Protein AF-A0A5T1SAZ7-F1 (afdb_monomer_lite)

Foldseek 3Di:
DLVLLPDPDLQVLLQVQLCCQLVQCLVVLVVCVVVVNNVSSNVVSNVSSNVRSVQSSVLSVDPDSLSSLVSVVCVQVDQVVNHRRDQPLVVPPPHFFHSDPLLSVLVSVLSVLVNDDPDDPVVSVVSNVVSSVRRGDPDDDDDDDPPDPDDPPDDPDDD

Organism: Campylobacter jejuni (NCBI:txid197)

Radius of gyration: 21.02 Å; chains: 1; bounding box: 61×35×54 Å

Structure (mmCIF, N/CA/C/O backbone):
data_AF-A0A5T1SAZ7-F1
#
_entry.id   AF-A0A5T1SAZ7-F1
#
loop_
_atom_site.group_PDB
_atom_site.id
_atom_site.type_symbol
_atom_site.label_atom_id
_atom_site.label_alt_id
_atom_site.label_comp_id
_atom_site.label_asym_id
_atom_site.label_entity_id
_atom_site.label_seq_id
_atom_site.pdbx_PDB_ins_code
_atom_site.Cartn_x
_atom_site.Cartn_y
_atom_site.Cartn_z
_atom_site.occupancy
_atom_site.B_iso_or_equiv
_atom_site.auth_seq_id
_atom_site.auth_comp_id
_atom_site.auth_asym_id
_atom_site.auth_atom_id
_atom_site.pdbx_PDB_model_num
ATOM 1 N N . LEU A 1 1 ? -1.813 4.076 4.426 1.00 83.56 1 LEU A N 1
ATOM 2 C CA . LEU A 1 1 ? -2.991 3.304 4.899 1.00 83.56 1 LEU A CA 1
ATOM 3 C C . LEU A 1 1 ? -4.065 4.189 5.544 1.00 83.56 1 LEU A C 1
ATOM 5 O O . LEU A 1 1 ? -5.141 4.280 4.976 1.00 83.56 1 LEU A O 1
ATOM 9 N N . VAL A 1 2 ? -3.797 4.919 6.638 1.00 84.06 2 VAL A N 1
ATOM 10 C CA . VAL A 1 2 ? -4.817 5.788 7.287 1.00 84.06 2 VAL A CA 1
ATOM 11 C C . VAL A 1 2 ? -5.391 6.859 6.345 1.00 84.06 2 VAL A C 1
ATOM 13 O O . VAL A 1 2 ? -6.596 7.085 6.324 1.00 84.06 2 VAL A O 1
ATOM 16 N N . LEU A 1 3 ? -4.547 7.499 5.527 1.00 84.12 3 LEU A N 1
ATOM 17 C CA . LEU A 1 3 ? -5.004 8.468 4.519 1.00 84.12 3 LEU A CA 1
ATOM 18 C C . LEU A 1 3 ? -5.940 7.841 3.479 1.00 84.12 3 LEU A C 1
ATOM 20 O O . LEU A 1 3 ? -6.899 8.474 3.051 1.00 84.12 3 LEU A O 1
ATOM 24 N N . LEU A 1 4 ? -5.681 6.587 3.110 1.00 87.62 4 LEU A N 1
ATOM 25 C CA . LEU A 1 4 ? -6.511 5.848 2.171 1.00 87.62 4 LEU A CA 1
ATOM 26 C C . LEU A 1 4 ? -7.879 5.528 2.790 1.00 87.62 4 LEU A C 1
ATOM 28 O O . LEU A 1 4 ? -8.897 5.737 2.139 1.00 87.62 4 LEU A O 1
ATOM 32 N N . LEU A 1 5 ? -7.917 5.129 4.065 1.00 86.50 5 LEU A N 1
ATOM 33 C CA . LEU A 1 5 ? -9.170 4.906 4.794 1.00 86.50 5 LEU A CA 1
ATOM 34 C C . LEU A 1 5 ? -10.013 6.180 4.932 1.00 86.50 5 LEU A C 1
ATOM 36 O O . LEU A 1 5 ? -11.222 6.148 4.744 1.00 86.50 5 LEU A O 1
ATOM 40 N N . LYS A 1 6 ? -9.376 7.329 5.193 1.00 86.69 6 LYS A N 1
ATOM 41 C CA . LYS A 1 6 ? -10.067 8.630 5.253 1.00 86.69 6 LYS A CA 1
ATOM 42 C C . LYS A 1 6 ? -10.650 9.076 3.912 1.00 86.69 6 LYS A C 1
ATOM 44 O O . LYS A 1 6 ? -11.531 9.937 3.892 1.00 86.69 6 LYS A O 1
ATOM 49 N N . SER A 1 7 ? -10.148 8.547 2.799 1.00 85.94 7 SER A N 1
ATOM 50 C CA . SER A 1 7 ? -10.613 8.945 1.478 1.00 85.94 7 SER A CA 1
ATOM 51 C C . SER A 1 7 ? -12.006 8.364 1.209 1.00 85.94 7 SER A C 1
ATOM 53 O O . SER A 1 7 ? -12.223 7.156 1.238 1.00 85.94 7 SER A O 1
ATOM 55 N N . LYS A 1 8 ? -12.990 9.238 0.975 1.00 83.12 8 LYS A N 1
ATOM 56 C CA . LYS A 1 8 ? -14.391 8.835 0.745 1.00 83.12 8 LYS A CA 1
ATOM 57 C C . LYS A 1 8 ? -14.761 8.773 -0.732 1.00 83.12 8 LYS A C 1
ATOM 59 O O . LYS A 1 8 ? -15.904 8.469 -1.052 1.00 83.12 8 LYS A O 1
ATOM 64 N N . ASN A 1 9 ? -13.823 9.063 -1.631 1.00 90.94 9 ASN A N 1
ATOM 65 C CA . ASN A 1 9 ? -14.081 9.195 -3.060 1.00 90.94 9 ASN A CA 1
ATOM 66 C C . ASN A 1 9 ? -13.295 8.150 -3.866 1.00 90.94 9 ASN A C 1
ATOM 68 O O . ASN A 1 9 ? -12.089 7.992 -3.679 1.00 90.94 9 ASN A O 1
ATOM 72 N N . SER A 1 10 ? -13.954 7.507 -4.832 1.00 89.81 10 SER A N 1
ATOM 73 C CA . SER A 1 10 ? -13.327 6.546 -5.752 1.00 89.81 10 SER A CA 1
ATOM 74 C C . SER A 1 10 ? -12.169 7.157 -6.549 1.00 89.81 10 SER A C 1
ATOM 76 O O . SER A 1 10 ? -11.172 6.484 -6.812 1.00 89.81 10 SER A O 1
ATOM 78 N N . LYS A 1 11 ? -12.254 8.454 -6.882 1.00 93.25 11 LYS A N 1
ATOM 79 C CA . LYS A 1 11 ? -11.171 9.184 -7.561 1.00 93.25 11 LYS A CA 1
ATOM 80 C C . LYS A 1 11 ? -9.912 9.274 -6.696 1.00 93.25 11 LYS A C 1
ATOM 82 O O . LYS A 1 11 ? -8.812 9.179 -7.224 1.00 93.25 11 LYS A O 1
ATOM 87 N N . GLN A 1 12 ? -10.059 9.437 -5.380 1.00 93.31 12 GLN A N 1
ATOM 88 C CA . GLN A 1 12 ? -8.914 9.511 -4.467 1.00 93.31 12 GLN A CA 1
ATOM 89 C C . GLN A 1 12 ? -8.199 8.159 -4.376 1.00 93.31 12 GLN A C 1
ATOM 91 O O . GLN A 1 12 ? -6.976 8.132 -4.450 1.00 93.31 12 GLN A O 1
ATOM 96 N N . TYR A 1 13 ? -8.942 7.047 -4.320 1.00 93.75 13 TYR A N 1
ATOM 97 C CA . TYR A 1 13 ? -8.359 5.700 -4.382 1.00 93.75 13 TYR A CA 1
ATOM 98 C C . TYR A 1 13 ? -7.560 5.480 -5.668 1.00 93.75 13 TYR A C 1
ATOM 100 O O . TYR A 1 13 ? -6.442 4.973 -5.608 1.00 93.75 13 TYR A O 1
ATOM 108 N N . PHE A 1 14 ? -8.100 5.918 -6.810 1.00 95.94 14 PHE A N 1
ATOM 109 C CA . PHE A 1 14 ? -7.390 5.850 -8.085 1.00 95.94 14 PHE A CA 1
ATOM 110 C C . PHE A 1 14 ? -6.072 6.629 -8.048 1.00 95.94 14 PHE A C 1
ATOM 112 O O . PHE A 1 14 ? -5.031 6.068 -8.371 1.00 95.94 14 PHE A O 1
ATOM 119 N N . TRP A 1 15 ? -6.094 7.895 -7.617 1.00 95.00 15 TRP A N 1
ATOM 120 C CA . TRP A 1 15 ? -4.883 8.718 -7.567 1.00 95.00 15 TRP A CA 1
ATOM 121 C C . TRP A 1 15 ? -3.845 8.176 -6.584 1.00 95.00 15 TRP A C 1
ATOM 123 O O . TRP A 1 15 ? -2.660 8.170 -6.903 1.00 95.00 15 TRP A O 1
ATOM 133 N N . ILE A 1 16 ? -4.272 7.669 -5.424 1.00 94.31 16 ILE A N 1
ATOM 134 C CA . ILE A 1 16 ? -3.361 7.024 -4.471 1.00 94.31 16 ILE A CA 1
ATOM 135 C C . ILE A 1 16 ? -2.702 5.803 -5.122 1.00 94.31 16 ILE A C 1
ATOM 137 O O . ILE A 1 16 ? -1.480 5.704 -5.097 1.00 94.31 16 ILE A O 1
ATOM 141 N N . GLY A 1 17 ? -3.480 4.913 -5.746 1.00 94.19 17 GLY A N 1
ATOM 142 C CA . GLY A 1 17 ? -2.933 3.749 -6.450 1.00 94.19 17 GLY A CA 1
ATOM 143 C C . GLY A 1 17 ? -2.022 4.129 -7.618 1.00 94.19 17 GLY A C 1
ATOM 144 O O . GLY A 1 17 ? -0.990 3.498 -7.813 1.00 94.19 17 GLY A O 1
ATOM 145 N N . PHE A 1 18 ? -2.352 5.197 -8.345 1.00 96.12 18 PHE A N 1
ATOM 146 C CA . PHE A 1 18 ? -1.554 5.719 -9.453 1.00 96.12 18 PHE A CA 1
ATOM 147 C C . PHE A 1 18 ? -0.183 6.216 -8.996 1.00 96.12 18 PHE A C 1
ATOM 149 O O . PHE A 1 18 ? 0.838 5.808 -9.549 1.00 96.12 18 PHE A O 1
ATOM 156 N N . PHE A 1 19 ? -0.142 7.044 -7.949 1.00 95.12 19 PHE A N 1
ATOM 157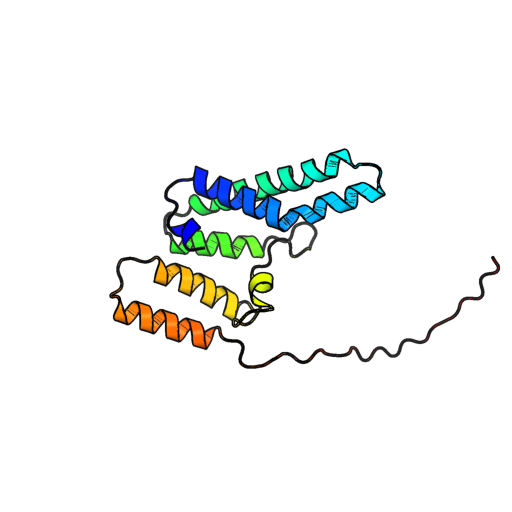 C CA . PHE A 1 19 ? 1.122 7.528 -7.397 1.00 95.12 19 PHE A CA 1
ATOM 158 C C . PHE A 1 19 ? 1.919 6.419 -6.716 1.00 95.12 19 PHE A C 1
ATOM 160 O O . PHE A 1 19 ? 3.137 6.398 -6.860 1.00 95.12 19 PHE A O 1
ATOM 167 N N . VAL A 1 20 ? 1.259 5.478 -6.030 1.00 93.06 20 VAL A N 1
ATOM 168 C CA . VAL A 1 20 ? 1.929 4.275 -5.514 1.00 93.06 20 VAL A CA 1
ATOM 169 C C . VAL A 1 20 ? 2.557 3.502 -6.670 1.00 93.06 20 VAL A C 1
ATOM 171 O O . VAL A 1 20 ? 3.734 3.182 -6.593 1.00 93.06 20 VAL A O 1
ATOM 174 N N . GLY A 1 21 ? 1.828 3.276 -7.764 1.00 93.50 21 GLY A N 1
ATOM 175 C CA . GLY A 1 21 ? 2.350 2.583 -8.937 1.00 93.50 21 GLY A CA 1
ATOM 176 C C . GLY A 1 21 ? 3.566 3.287 -9.549 1.00 93.50 21 GLY A C 1
ATOM 177 O O . GLY A 1 21 ? 4.594 2.657 -9.765 1.00 93.50 21 GLY A O 1
ATOM 178 N N . ILE A 1 22 ? 3.504 4.603 -9.757 1.00 94.69 22 ILE A N 1
ATOM 179 C CA . ILE A 1 22 ? 4.641 5.352 -10.314 1.00 94.69 22 ILE A CA 1
ATOM 180 C C . ILE A 1 22 ? 5.836 5.339 -9.361 1.00 94.69 22 ILE A C 1
ATOM 182 O O . ILE A 1 22 ? 6.933 4.980 -9.771 1.00 94.69 22 ILE A O 1
ATOM 186 N N . LEU A 1 23 ? 5.646 5.724 -8.097 1.00 93.12 23 LEU A N 1
ATOM 187 C CA . LEU A 1 23 ? 6.748 5.892 -7.143 1.00 93.12 23 LEU A CA 1
ATOM 188 C C . LEU A 1 23 ? 7.367 4.563 -6.713 1.00 93.12 23 LEU A C 1
ATOM 190 O O . LEU A 1 23 ? 8.536 4.530 -6.343 1.00 93.12 23 LEU A O 1
ATOM 194 N N . TRP A 1 24 ? 6.604 3.475 -6.757 1.00 91.44 24 TRP A N 1
ATOM 195 C CA . TRP A 1 24 ? 7.102 2.146 -6.424 1.00 91.44 24 TRP A CA 1
ATOM 196 C C . TRP A 1 24 ? 7.784 1.471 -7.615 1.00 91.44 24 TRP A C 1
ATOM 198 O O . TRP A 1 24 ? 8.816 0.827 -7.443 1.00 91.44 24 TRP A O 1
ATOM 208 N N . PHE A 1 25 ? 7.248 1.645 -8.827 1.00 91.00 25 PHE A N 1
ATOM 209 C CA . PHE A 1 25 ? 7.704 0.943 -10.032 1.00 91.00 25 PHE A CA 1
ATOM 210 C C . PHE A 1 25 ? 8.462 1.827 -11.031 1.00 91.00 25 PHE A C 1
ATOM 212 O O . PHE A 1 25 ? 8.668 1.422 -12.175 1.00 91.00 25 PHE A O 1
ATOM 219 N N . TRP A 1 26 ? 8.915 3.018 -10.625 1.00 90.62 26 TRP A N 1
ATOM 220 C CA . TRP A 1 26 ? 9.671 3.929 -11.497 1.00 90.62 26 TRP A CA 1
ATOM 221 C C . TRP A 1 26 ? 10.917 3.272 -12.108 1.00 90.62 26 TRP A C 1
ATOM 223 O O . TRP A 1 26 ? 11.262 3.529 -13.260 1.00 90.62 26 TRP A O 1
ATOM 233 N N . TRP A 1 27 ? 11.563 2.383 -11.351 1.00 91.25 27 TRP A N 1
ATOM 234 C CA . TRP A 1 27 ? 12.797 1.707 -11.741 1.00 91.25 27 TRP A CA 1
ATOM 235 C C . TRP A 1 27 ? 12.608 0.710 -12.892 1.00 91.25 27 TRP A C 1
ATOM 237 O O . TRP A 1 27 ? 13.566 0.436 -13.611 1.00 91.25 27 TRP A O 1
ATOM 247 N N . ILE A 1 28 ? 11.391 0.206 -13.130 1.00 89.38 28 ILE A N 1
ATOM 248 C CA . ILE A 1 28 ? 11.122 -0.776 -14.196 1.00 89.38 28 ILE A CA 1
ATOM 249 C C . ILE A 1 28 ? 11.446 -0.189 -15.578 1.00 89.38 28 ILE A C 1
ATOM 251 O O . ILE A 1 28 ? 12.012 -0.871 -16.436 1.00 89.38 28 ILE A O 1
ATOM 255 N N . GLY A 1 29 ? 11.158 1.101 -15.777 1.00 88.94 29 GLY A N 1
ATOM 256 C CA . GLY A 1 29 ? 11.417 1.795 -17.038 1.00 88.94 29 GLY A CA 1
ATOM 257 C C . GLY A 1 29 ? 12.904 1.940 -17.382 1.00 88.94 29 GLY A C 1
ATOM 258 O O . GLY A 1 29 ? 13.235 2.008 -18.566 1.00 88.94 29 GLY A O 1
ATOM 259 N N . LEU A 1 30 ? 13.800 1.929 -16.383 1.00 92.00 30 LEU A N 1
ATOM 260 C CA . LEU A 1 30 ? 15.244 2.154 -16.566 1.00 92.00 30 LEU A CA 1
ATOM 261 C C . LEU A 1 30 ? 15.908 1.094 -17.452 1.00 92.00 30 LEU A C 1
ATOM 263 O O . LEU A 1 30 ? 16.862 1.394 -18.164 1.00 92.00 30 LEU A O 1
ATOM 267 N N . SER A 1 31 ? 15.371 -0.127 -17.459 1.00 89.12 31 SER A N 1
ATOM 268 C CA . SER A 1 31 ? 15.857 -1.221 -18.310 1.00 89.12 31 SER A CA 1
ATOM 269 C C . SER A 1 31 ? 15.833 -0.884 -19.810 1.00 89.12 31 SER A C 1
ATOM 271 O O . SER A 1 31 ? 16.662 -1.384 -20.568 1.00 89.12 31 SER A O 1
ATOM 273 N N . SER A 1 32 ? 14.948 0.024 -20.236 1.00 90.75 32 SER A N 1
ATOM 274 C CA . SER A 1 32 ? 14.784 0.433 -21.640 1.00 90.75 32 SER A CA 1
ATOM 275 C C . SER A 1 32 ? 16.020 1.125 -22.223 1.00 90.75 32 SER A C 1
ATOM 277 O O . SER A 1 32 ? 16.186 1.164 -23.444 1.00 90.75 32 SER A O 1
ATOM 279 N N . ILE A 1 33 ? 16.903 1.646 -21.362 1.00 91.88 33 ILE A N 1
ATOM 280 C CA . ILE A 1 33 ? 18.130 2.342 -21.768 1.00 91.88 33 ILE A CA 1
ATOM 281 C C . ILE A 1 33 ? 19.069 1.397 -22.529 1.00 91.88 33 ILE A C 1
ATOM 283 O O . ILE A 1 33 ? 19.668 1.789 -23.527 1.00 91.88 33 ILE A O 1
ATOM 287 N N . TYR A 1 34 ? 19.131 0.124 -22.129 1.00 91.81 34 TYR A N 1
ATOM 288 C CA . TYR A 1 34 ? 19.996 -0.877 -22.764 1.00 91.81 34 TYR A CA 1
ATOM 289 C C . TYR A 1 34 ? 19.531 -1.304 -24.163 1.00 91.81 34 TYR A C 1
ATOM 291 O O . TYR A 1 34 ? 20.291 -1.930 -24.897 1.00 91.81 34 TYR A O 1
ATOM 299 N N . PHE A 1 35 ? 18.304 -0.948 -24.548 1.00 92.19 35 PHE A N 1
ATOM 300 C CA . PHE A 1 35 ? 17.722 -1.265 -25.852 1.00 92.19 35 PHE A CA 1
ATOM 301 C C . PHE A 1 35 ? 17.650 -0.046 -26.782 1.00 92.19 35 PHE A C 1
ATOM 303 O O . PHE A 1 35 ? 16.989 -0.110 -27.815 1.00 92.19 35 PHE A O 1
ATOM 310 N N . ASN A 1 36 ? 18.298 1.073 -26.427 1.00 91.75 36 ASN A N 1
ATOM 311 C CA . ASN A 1 36 ? 18.165 2.366 -27.113 1.00 91.75 36 ASN A CA 1
ATOM 312 C C . ASN A 1 36 ? 16.714 2.900 -27.154 1.00 91.75 36 ASN A C 1
ATOM 314 O O . ASN A 1 36 ? 16.358 3.695 -28.024 1.00 91.75 36 ASN A O 1
ATOM 318 N N . LEU A 1 37 ? 15.868 2.508 -26.192 1.00 93.81 37 LEU A N 1
ATOM 319 C CA . LEU A 1 37 ? 14.458 2.911 -26.091 1.00 93.81 37 LEU A CA 1
ATOM 320 C C . LEU A 1 37 ? 14.244 3.931 -24.960 1.00 93.81 37 LEU A C 1
ATOM 322 O O . LEU A 1 37 ? 13.325 3.815 -24.150 1.00 93.81 37 LEU A O 1
ATOM 326 N N . ASN A 1 38 ? 15.093 4.959 -24.897 1.00 92.06 38 ASN A N 1
ATOM 327 C CA . ASN A 1 38 ? 15.112 5.934 -23.795 1.00 92.06 38 ASN A CA 1
ATOM 328 C C . ASN A 1 38 ? 13.772 6.666 -23.593 1.00 92.06 38 ASN A C 1
ATOM 330 O O . ASN A 1 38 ? 13.429 7.042 -22.476 1.00 92.06 38 ASN A O 1
ATOM 334 N N . TYR A 1 39 ? 12.984 6.840 -24.657 1.00 91.50 39 TYR A N 1
ATOM 335 C CA . TYR A 1 39 ? 11.669 7.481 -24.586 1.00 91.50 39 TYR A CA 1
ATOM 336 C C . TYR A 1 39 ? 10.634 6.661 -23.794 1.00 91.50 39 TYR A C 1
ATOM 338 O O . TYR A 1 39 ? 9.665 7.232 -23.296 1.00 91.50 39 TYR A O 1
ATOM 346 N N . LEU A 1 40 ? 10.827 5.343 -23.642 1.00 94.06 40 LEU A N 1
ATOM 347 C CA . LEU A 1 40 ? 9.929 4.478 -22.867 1.00 94.06 40 LEU A CA 1
ATOM 348 C C . LEU A 1 40 ? 10.144 4.586 -21.355 1.00 94.06 40 LEU A C 1
ATOM 350 O O . LEU A 1 40 ? 9.249 4.214 -20.595 1.00 94.06 40 LEU A O 1
ATOM 354 N N . VAL A 1 41 ? 11.285 5.127 -20.916 1.00 92.50 41 VAL A N 1
ATOM 355 C CA . VAL A 1 41 ? 11.646 5.248 -19.496 1.00 92.50 41 VAL A CA 1
ATOM 356 C C . VAL A 1 41 ? 10.542 5.922 -18.668 1.00 92.50 41 VAL A C 1
ATOM 358 O O . VAL A 1 41 ? 10.163 5.341 -17.654 1.00 92.50 41 VAL A O 1
ATOM 361 N N . PRO A 1 42 ? 9.965 7.078 -19.064 1.00 91.88 42 PRO A N 1
ATOM 362 C CA . PRO A 1 42 ? 8.835 7.668 -18.340 1.00 91.88 42 PRO A CA 1
ATOM 363 C C . PRO A 1 42 ? 7.479 7.024 -18.672 1.00 91.88 42 PRO A C 1
ATOM 365 O O . PRO A 1 42 ? 6.567 7.065 -17.850 1.00 91.88 42 PRO A O 1
ATOM 368 N N . ILE A 1 43 ? 7.323 6.423 -19.855 1.00 94.44 43 ILE A N 1
ATOM 369 C CA . ILE A 1 43 ? 6.041 5.871 -20.325 1.00 94.44 43 ILE A CA 1
ATOM 370 C C . ILE A 1 43 ? 5.673 4.604 -19.547 1.00 94.44 43 ILE A C 1
ATOM 372 O O . ILE A 1 43 ? 4.526 4.447 -19.126 1.00 94.44 43 ILE A O 1
ATOM 376 N N . ILE A 1 44 ? 6.641 3.715 -19.319 1.00 93.75 44 ILE A N 1
ATOM 377 C CA . ILE A 1 44 ? 6.415 2.436 -18.634 1.00 93.75 44 ILE A CA 1
ATOM 378 C C . ILE A 1 44 ? 5.874 2.644 -17.202 1.00 93.75 44 ILE A C 1
ATOM 380 O O . ILE A 1 44 ? 4.809 2.098 -16.900 1.00 93.75 44 ILE A O 1
ATOM 384 N N . PRO A 1 45 ? 6.498 3.469 -16.332 1.00 94.44 45 PRO A N 1
ATOM 385 C CA . PRO A 1 45 ? 5.958 3.767 -15.007 1.00 94.44 45 PRO A CA 1
ATOM 386 C C . PRO A 1 45 ? 4.562 4.389 -15.036 1.00 94.44 45 PRO A C 1
ATOM 388 O O . PRO A 1 45 ? 3.755 4.085 -14.162 1.00 94.44 45 PRO A O 1
ATOM 391 N N . ILE A 1 46 ? 4.242 5.222 -16.034 1.00 95.81 46 ILE A N 1
ATOM 392 C CA . ILE A 1 46 ? 2.900 5.811 -16.176 1.00 95.81 46 ILE A CA 1
ATOM 393 C C . ILE A 1 46 ? 1.863 4.720 -16.457 1.00 95.81 46 ILE A C 1
ATOM 395 O O . ILE A 1 46 ? 0.819 4.695 -15.803 1.00 95.81 46 ILE A O 1
ATOM 399 N N . ILE A 1 47 ? 2.147 3.797 -17.382 1.00 95.19 47 ILE A N 1
ATOM 400 C CA . ILE A 1 47 ? 1.256 2.666 -17.693 1.00 95.19 47 ILE A CA 1
ATOM 401 C C . ILE A 1 47 ? 1.034 1.804 -16.444 1.00 95.19 47 ILE A C 1
ATOM 403 O O . ILE A 1 47 ? -0.107 1.494 -16.099 1.00 95.19 47 ILE A O 1
ATOM 407 N N . ILE A 1 48 ? 2.109 1.469 -15.726 1.00 94.19 48 ILE A N 1
ATOM 408 C CA . ILE A 1 48 ? 2.028 0.700 -14.476 1.00 94.19 48 ILE A CA 1
ATOM 409 C C . ILE A 1 48 ? 1.222 1.471 -13.421 1.00 94.19 48 ILE A C 1
ATOM 411 O O . ILE A 1 48 ? 0.361 0.896 -12.753 1.00 94.19 48 ILE A O 1
ATOM 415 N N . GLY A 1 49 ? 1.432 2.785 -13.322 1.00 95.75 49 GLY A N 1
ATOM 416 C CA . GLY A 1 49 ? 0.635 3.688 -12.499 1.00 95.75 49 GLY A CA 1
ATOM 417 C C . GLY A 1 49 ? -0.857 3.568 -12.796 1.00 95.75 49 GLY A C 1
ATOM 418 O O . GLY A 1 49 ? -1.654 3.396 -11.876 1.00 95.75 49 GLY A O 1
ATOM 419 N N . PHE A 1 50 ? -1.262 3.590 -14.067 1.00 96.75 50 PHE A N 1
ATOM 420 C CA . PHE A 1 50 ? -2.668 3.412 -14.445 1.00 96.75 50 PHE A CA 1
ATOM 421 C C . PHE A 1 50 ? -3.229 2.054 -14.013 1.00 96.75 50 PHE A C 1
ATOM 423 O O . PHE A 1 50 ? -4.345 2.000 -13.490 1.00 96.75 50 PHE A O 1
ATOM 430 N N . ILE A 1 51 ? -2.458 0.975 -14.177 1.00 94.75 51 ILE A N 1
ATOM 431 C CA . ILE A 1 51 ? -2.859 -0.373 -13.752 1.00 94.75 51 ILE A CA 1
ATOM 432 C C . ILE A 1 51 ? -3.104 -0.402 -12.235 1.00 94.75 51 ILE A C 1
ATOM 434 O O . ILE A 1 51 ? -4.189 -0.788 -11.794 1.00 94.75 51 ILE A O 1
ATOM 438 N N . TYR A 1 52 ? -2.154 0.075 -11.426 1.00 94.31 52 TYR A N 1
ATOM 439 C CA . TYR A 1 52 ? -2.307 0.104 -9.965 1.00 94.31 52 TYR A CA 1
ATOM 440 C C . TYR A 1 52 ? -3.379 1.095 -9.490 1.00 94.31 52 TYR A C 1
ATOM 442 O O . TYR A 1 52 ? -4.097 0.808 -8.529 1.00 94.31 52 TYR A O 1
ATOM 450 N N . GLY A 1 53 ? -3.565 2.217 -10.187 1.00 95.25 53 GLY A N 1
ATOM 451 C CA . GLY A 1 53 ? -4.678 3.136 -9.949 1.00 95.25 53 GLY A CA 1
ATOM 452 C C . GLY A 1 53 ? -6.036 2.459 -10.140 1.00 95.25 53 GLY A C 1
ATOM 453 O O . GLY A 1 53 ? -6.935 2.613 -9.307 1.00 95.25 53 GLY A O 1
ATOM 454 N N . LEU A 1 54 ? -6.190 1.656 -11.197 1.00 95.69 54 LEU A N 1
ATOM 455 C CA . LEU A 1 54 ? -7.400 0.860 -11.420 1.00 95.69 54 LEU A CA 1
ATOM 456 C C . LEU A 1 54 ? -7.582 -0.216 -10.346 1.00 95.69 54 LEU A C 1
ATOM 458 O O . LEU A 1 54 ? -8.684 -0.331 -9.812 1.00 95.69 54 LEU A O 1
ATOM 462 N N . LEU A 1 55 ? -6.527 -0.945 -9.969 1.00 94.56 55 LEU A N 1
ATOM 463 C CA . LEU A 1 55 ? -6.592 -1.954 -8.902 1.00 94.56 55 LEU A CA 1
ATOM 464 C C . LEU A 1 55 ? -7.056 -1.351 -7.567 1.00 94.56 55 LEU A C 1
ATOM 466 O O . LEU A 1 55 ? -7.985 -1.863 -6.944 1.00 94.56 55 LEU A O 1
ATOM 470 N N . PHE A 1 56 ? -6.494 -0.212 -7.158 1.00 94.31 56 PHE A N 1
ATOM 471 C CA . PHE A 1 56 ? -6.921 0.474 -5.933 1.00 94.31 56 PHE A CA 1
ATOM 472 C C . PHE A 1 56 ? -8.367 0.967 -6.029 1.00 94.31 56 PHE A C 1
ATOM 474 O O . PHE A 1 56 ? -9.127 0.881 -5.061 1.00 94.31 56 PHE A O 1
ATOM 481 N N . ARG A 1 57 ? -8.782 1.455 -7.202 1.00 94.12 57 ARG A N 1
ATOM 482 C CA . ARG A 1 57 ? -10.178 1.835 -7.443 1.00 94.12 57 ARG A CA 1
ATOM 483 C C . ARG A 1 57 ? -11.124 0.634 -7.351 1.00 94.12 57 ARG A C 1
ATOM 485 O O . ARG A 1 57 ? -12.232 0.804 -6.845 1.00 94.12 57 ARG A O 1
ATOM 492 N N . LEU A 1 58 ? -10.712 -0.556 -7.789 1.00 93.88 58 LEU A N 1
ATOM 493 C CA . LEU A 1 58 ? -11.495 -1.784 -7.613 1.00 93.88 58 LEU A CA 1
ATOM 494 C C . LEU A 1 58 ? -11.664 -2.127 -6.129 1.00 93.88 58 LEU A C 1
ATOM 496 O O . LEU A 1 58 ? -12.770 -2.468 -5.716 1.00 93.88 58 LEU A O 1
ATOM 500 N N . CYS A 1 59 ? -10.631 -1.944 -5.299 1.00 92.94 59 CYS A N 1
ATOM 501 C CA . CYS A 1 59 ? -10.754 -2.148 -3.852 1.00 92.94 59 CYS A CA 1
ATOM 502 C C . CYS A 1 59 ? -11.809 -1.233 -3.210 1.00 92.94 59 CYS A C 1
ATOM 504 O O . CYS A 1 59 ? -12.479 -1.654 -2.271 1.00 92.94 59 CYS A O 1
ATOM 506 N N . TYR A 1 60 ? -12.015 -0.015 -3.727 1.00 92.50 6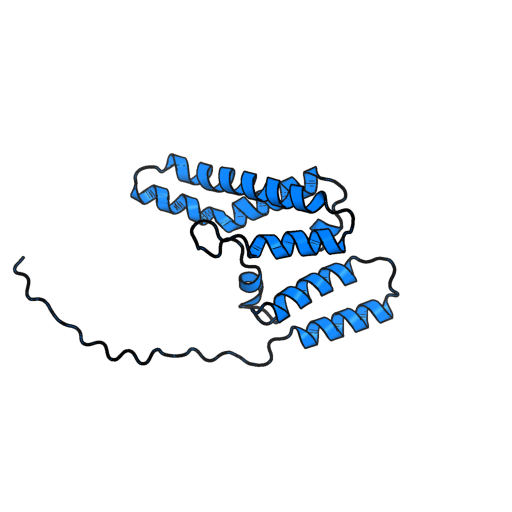0 TYR A N 1
ATOM 507 C CA . TYR A 1 60 ? -13.049 0.902 -3.229 1.00 92.50 60 TYR A CA 1
ATOM 508 C C . TYR A 1 60 ? -14.487 0.391 -3.444 1.00 92.50 60 TYR A C 1
ATOM 510 O O . TYR A 1 60 ? -15.393 0.806 -2.718 1.00 92.50 60 TYR A O 1
ATOM 518 N N . LEU A 1 61 ? -14.713 -0.530 -4.393 1.00 91.00 61 LEU A N 1
ATOM 519 C CA . LEU A 1 61 ? -16.028 -1.155 -4.609 1.00 91.00 61 LEU A CA 1
ATOM 520 C C . LEU A 1 61 ? -16.492 -1.971 -3.392 1.00 91.00 61 LEU A C 1
ATOM 522 O O . LEU A 1 61 ? -17.690 -2.200 -3.216 1.00 91.00 61 LEU A O 1
ATOM 526 N N . LEU A 1 62 ? -15.559 -2.387 -2.532 1.00 91.88 62 LEU A N 1
ATOM 527 C CA . LEU A 1 62 ? -15.866 -3.065 -1.281 1.00 91.88 62 LEU A CA 1
ATOM 528 C C . LEU A 1 62 ? -16.532 -2.074 -0.317 1.00 91.88 62 LEU A C 1
ATOM 530 O O . LEU A 1 62 ? -16.013 -0.990 -0.047 1.00 91.88 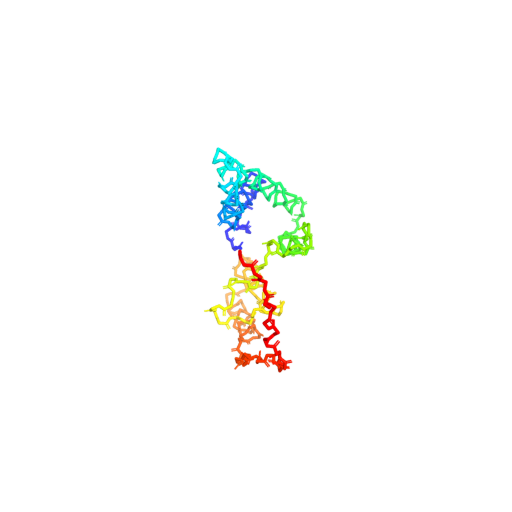62 LEU A O 1
ATOM 534 N N . LYS A 1 63 ? -17.714 -2.437 0.196 1.00 87.56 63 LYS A N 1
ATOM 535 C CA . LYS A 1 63 ? -18.545 -1.535 1.013 1.00 87.56 63 LYS A CA 1
ATOM 536 C C . LYS A 1 63 ? -17.916 -1.198 2.367 1.00 87.56 63 LYS A C 1
ATOM 538 O O . LYS A 1 63 ? -18.042 -0.067 2.820 1.00 87.56 63 LYS A O 1
ATOM 543 N N . PHE A 1 64 ? -17.264 -2.170 3.001 1.00 90.56 64 PHE A N 1
ATOM 544 C CA . PHE A 1 64 ? -16.710 -2.031 4.348 1.00 90.56 64 PHE A CA 1
ATOM 545 C C . PHE A 1 64 ? -15.250 -1.576 4.310 1.00 90.56 64 PHE A C 1
ATOM 547 O O . PHE A 1 64 ? -14.456 -2.133 3.553 1.00 90.56 64 PHE A O 1
ATOM 554 N N . ASP A 1 65 ? -14.879 -0.623 5.169 1.00 91.25 65 ASP A N 1
ATOM 555 C CA . ASP A 1 65 ? -13.514 -0.076 5.242 1.00 91.25 65 ASP A CA 1
ATOM 556 C C . ASP A 1 65 ? -12.467 -1.155 5.553 1.00 91.25 65 ASP A C 1
ATOM 558 O O . ASP A 1 65 ? -11.401 -1.191 4.935 1.00 91.25 65 ASP A O 1
ATOM 562 N N . PHE A 1 66 ? -12.815 -2.107 6.423 1.00 91.44 66 PHE A N 1
ATOM 563 C CA . PHE A 1 66 ? -11.990 -3.285 6.679 1.00 91.44 66 PHE A CA 1
ATOM 564 C C . PHE A 1 66 ? -11.757 -4.119 5.409 1.00 91.44 66 PHE A C 1
ATOM 566 O O . PHE A 1 66 ? -10.619 -4.453 5.088 1.00 91.44 66 PHE A O 1
ATOM 573 N N . LEU A 1 67 ? -12.810 -4.389 4.626 1.00 91.94 67 LEU A N 1
ATOM 574 C CA . LEU A 1 67 ? -12.675 -5.133 3.370 1.00 91.94 67 LEU A CA 1
ATOM 575 C C . LEU A 1 67 ? -11.844 -4.370 2.338 1.00 91.94 67 LEU A C 1
ATOM 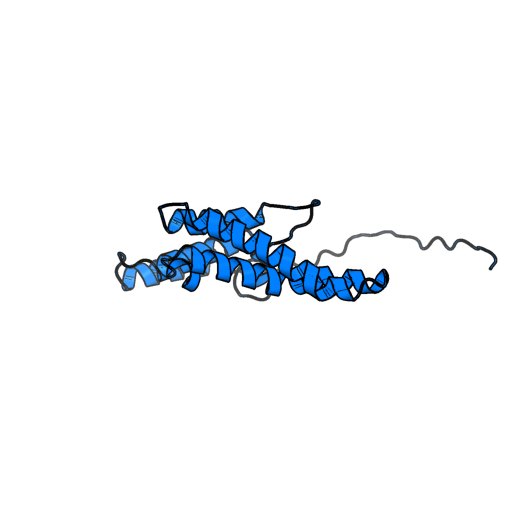577 O O . LEU A 1 67 ? -11.074 -4.996 1.619 1.00 91.94 67 LEU A O 1
ATOM 581 N N . ARG A 1 68 ? -11.949 -3.036 2.272 1.00 92.56 68 ARG A N 1
ATOM 582 C CA . ARG A 1 68 ? -11.101 -2.215 1.389 1.00 92.56 68 ARG A CA 1
ATOM 583 C C . ARG A 1 68 ? -9.623 -2.406 1.713 1.00 92.56 68 ARG A C 1
ATOM 585 O O . ARG A 1 68 ? -8.826 -2.607 0.798 1.00 92.56 68 ARG A O 1
ATOM 592 N N . LEU A 1 69 ? -9.265 -2.394 3.000 1.00 93.19 69 LEU A N 1
ATOM 593 C CA . LEU A 1 69 ? -7.902 -2.692 3.445 1.00 93.19 69 LEU A CA 1
ATOM 594 C C . LEU A 1 69 ? -7.475 -4.116 3.101 1.00 93.19 69 LEU A C 1
ATOM 596 O O . LEU A 1 69 ? -6.369 -4.290 2.593 1.00 93.19 69 LEU A O 1
ATOM 600 N N . CYS A 1 70 ? -8.336 -5.111 3.332 1.00 93.25 70 CYS A N 1
ATOM 601 C CA . CYS A 1 70 ? -8.061 -6.488 2.924 1.00 93.25 70 CYS A CA 1
ATOM 602 C C . CYS A 1 70 ? -7.824 -6.578 1.414 1.00 93.25 70 CYS A C 1
ATOM 604 O O . CYS A 1 70 ? -6.868 -7.213 0.993 1.00 93.25 70 CYS A O 1
ATOM 606 N N . GLY A 1 71 ? -8.629 -5.892 0.599 1.00 93.19 71 GLY A N 1
ATOM 607 C CA . GLY A 1 71 ? -8.448 -5.834 -0.849 1.00 93.19 71 GLY A CA 1
ATOM 608 C C . GLY A 1 71 ? -7.080 -5.277 -1.242 1.00 93.19 71 GLY A C 1
ATOM 609 O O . GLY A 1 71 ? -6.407 -5.862 -2.081 1.00 93.19 71 GLY A O 1
ATOM 610 N N . ILE A 1 72 ? -6.638 -4.196 -0.595 1.00 93.50 72 ILE A N 1
ATOM 611 C CA . ILE A 1 72 ? -5.323 -3.583 -0.848 1.00 93.50 72 ILE A CA 1
ATOM 612 C C . ILE A 1 72 ? -4.181 -4.491 -0.405 1.00 93.50 72 ILE A C 1
ATOM 614 O O . ILE A 1 72 ? -3.172 -4.592 -1.101 1.00 93.50 72 ILE A O 1
ATOM 618 N N . PHE A 1 73 ? -4.339 -5.162 0.734 1.00 93.44 73 PHE A N 1
ATOM 619 C CA . PHE A 1 73 ? -3.400 -6.189 1.158 1.00 93.44 73 PHE A CA 1
ATOM 620 C C . PHE A 1 73 ? -3.325 -7.295 0.102 1.00 93.44 73 PHE A C 1
ATOM 622 O O . PHE A 1 73 ? -2.236 -7.621 -0.349 1.00 93.44 73 PHE A O 1
ATOM 629 N N . CYS A 1 74 ? -4.466 -7.775 -0.399 1.00 92.94 74 CYS A N 1
ATOM 630 C CA . CYS A 1 74 ? -4.516 -8.843 -1.392 1.00 92.94 74 CYS A CA 1
ATOM 631 C C . CYS A 1 74 ? -3.859 -8.498 -2.738 1.00 92.94 74 CYS A C 1
ATOM 633 O O . CYS A 1 74 ? -3.456 -9.415 -3.451 1.00 92.94 74 CYS A O 1
ATOM 635 N N . ILE A 1 75 ? -3.698 -7.214 -3.084 1.00 91.94 75 ILE A N 1
ATOM 636 C CA . ILE A 1 75 ? -2.947 -6.810 -4.287 1.00 91.94 75 ILE A CA 1
ATOM 637 C C . ILE A 1 75 ? -1.503 -7.343 -4.240 1.00 91.94 75 ILE A C 1
ATOM 639 O O . ILE A 1 75 ? -0.936 -7.615 -5.296 1.00 91.94 75 ILE A O 1
ATOM 643 N N . SER A 1 76 ? -0.913 -7.555 -3.054 1.00 90.62 76 SER A N 1
ATOM 644 C CA . SER A 1 76 ? 0.450 -8.097 -2.952 1.00 90.62 76 SER A CA 1
ATOM 645 C C . SER A 1 76 ? 0.593 -9.543 -3.418 1.00 90.62 76 SER A C 1
ATOM 647 O O . SER A 1 76 ? 1.711 -9.975 -3.664 1.00 90.62 76 SER A O 1
ATOM 649 N N . PHE A 1 77 ? -0.508 -10.293 -3.534 1.00 89.69 77 PHE A N 1
ATOM 650 C CA . PHE A 1 77 ? -0.495 -11.670 -4.047 1.00 89.69 77 PHE A CA 1
ATOM 651 C C . PHE A 1 77 ? -0.612 -11.741 -5.572 1.00 89.69 77 PHE A C 1
ATOM 653 O O . PHE A 1 77 ? -0.676 -12.825 -6.151 1.00 89.69 77 PHE A O 1
ATOM 660 N N . ILE A 1 78 ? -0.698 -10.593 -6.245 1.00 89.00 78 ILE A N 1
ATOM 661 C CA . ILE A 1 78 ? -0.671 -10.541 -7.699 1.00 89.00 78 ILE A CA 1
ATOM 662 C C . ILE A 1 78 ? 0.801 -10.510 -8.106 1.00 89.00 78 ILE A C 1
ATOM 664 O O . ILE A 1 78 ? 1.490 -9.517 -7.873 1.00 89.00 78 ILE A O 1
ATOM 668 N N . HIS A 1 79 ? 1.252 -11.592 -8.745 1.00 87.44 79 HIS A N 1
ATOM 669 C CA . HIS A 1 79 ? 2.636 -11.775 -9.192 1.00 87.44 79 HIS A CA 1
ATOM 670 C C . HIS A 1 79 ? 2.725 -11.802 -10.727 1.00 87.44 79 HIS A C 1
ATOM 672 O O . HIS A 1 79 ? 2.855 -12.877 -11.326 1.00 87.44 79 HIS A O 1
ATOM 678 N N . PRO A 1 80 ? 2.619 -10.647 -11.417 1.00 82.81 80 PRO A N 1
ATOM 679 C CA . PRO A 1 80 ? 2.827 -10.598 -12.856 1.00 82.81 80 PRO A CA 1
ATOM 680 C C . PRO A 1 80 ? 4.214 -11.139 -13.204 1.00 82.81 80 PRO A C 1
ATOM 682 O O . PRO A 1 80 ? 5.212 -10.743 -12.600 1.00 82.81 80 PRO A O 1
ATOM 685 N N . LEU A 1 81 ? 4.277 -12.035 -14.193 1.00 84.75 81 LEU A N 1
ATOM 686 C CA . LEU A 1 81 ? 5.531 -12.641 -14.660 1.00 84.75 81 LEU A CA 1
ATOM 687 C C . LEU A 1 81 ? 6.296 -13.405 -13.557 1.00 84.75 81 LEU A C 1
ATOM 689 O O . LEU A 1 81 ? 7.503 -13.591 -13.667 1.00 84.75 81 LEU A O 1
ATOM 693 N N . GLY A 1 82 ? 5.606 -13.828 -12.489 1.00 82.62 82 GLY A N 1
ATOM 694 C CA . GLY A 1 82 ? 6.211 -14.542 -11.360 1.00 82.62 82 GLY A CA 1
ATOM 695 C C . GLY A 1 82 ? 7.082 -13.673 -10.446 1.00 82.62 82 GLY A C 1
ATOM 696 O O . GLY A 1 82 ? 7.804 -14.217 -9.617 1.00 82.62 82 GLY A O 1
ATOM 697 N N . PHE A 1 83 ? 7.034 -12.345 -10.590 1.00 84.56 83 PHE A N 1
ATOM 698 C CA . PHE A 1 83 ? 7.779 -11.416 -9.742 1.00 84.56 83 PHE A CA 1
ATOM 699 C C . PHE A 1 83 ? 6.911 -10.893 -8.587 1.00 84.56 83 PHE A C 1
ATOM 701 O O . PHE A 1 83 ? 5.701 -10.713 -8.733 1.00 84.56 83 PHE A O 1
ATOM 708 N N . ASP A 1 84 ? 7.525 -10.588 -7.445 1.00 84.69 84 ASP A N 1
ATOM 709 C CA . ASP A 1 84 ? 6.861 -9.969 -6.291 1.00 84.69 84 ASP A CA 1
ATOM 710 C C . ASP A 1 84 ? 6.819 -8.448 -6.456 1.00 84.69 84 ASP A C 1
ATOM 712 O O . ASP A 1 84 ? 7.593 -7.712 -5.847 1.00 84.69 84 ASP A O 1
ATOM 716 N N . TRP A 1 85 ? 5.916 -7.965 -7.313 1.00 86.31 85 TRP A N 1
ATOM 717 C CA . TRP A 1 85 ? 5.844 -6.546 -7.672 1.00 86.31 85 TRP A CA 1
ATOM 718 C C . TRP A 1 85 ? 5.565 -5.659 -6.449 1.00 86.31 85 TRP A C 1
ATOM 720 O O . TRP A 1 85 ? 6.368 -4.791 -6.100 1.00 86.31 85 TRP A O 1
ATOM 730 N N . LEU A 1 86 ? 4.420 -5.859 -5.790 1.00 90.50 86 LEU A N 1
ATOM 731 C CA . LEU A 1 86 ? 4.006 -5.046 -4.646 1.00 90.50 86 LEU A CA 1
ATOM 732 C C . LEU A 1 86 ? 4.136 -5.842 -3.347 1.00 90.50 86 LEU A C 1
ATOM 734 O O . LEU A 1 86 ? 3.175 -6.456 -2.898 1.00 90.50 86 LEU A O 1
ATOM 738 N N . ASN A 1 87 ? 5.306 -5.800 -2.716 1.00 91.00 87 ASN A N 1
ATOM 739 C CA . ASN A 1 87 ? 5.530 -6.464 -1.435 1.00 91.00 87 ASN A CA 1
ATOM 740 C C . ASN A 1 87 ? 5.526 -5.458 -0.270 1.00 91.00 87 ASN A C 1
ATOM 742 O O . ASN A 1 87 ? 6.458 -4.674 -0.090 1.00 91.00 87 ASN A O 1
ATOM 746 N N . TRP A 1 88 ? 4.479 -5.518 0.559 1.00 90.19 88 TRP A N 1
ATOM 747 C CA . TRP A 1 88 ? 4.327 -4.661 1.739 1.00 90.19 88 TRP A CA 1
ATOM 748 C C . TRP A 1 88 ? 5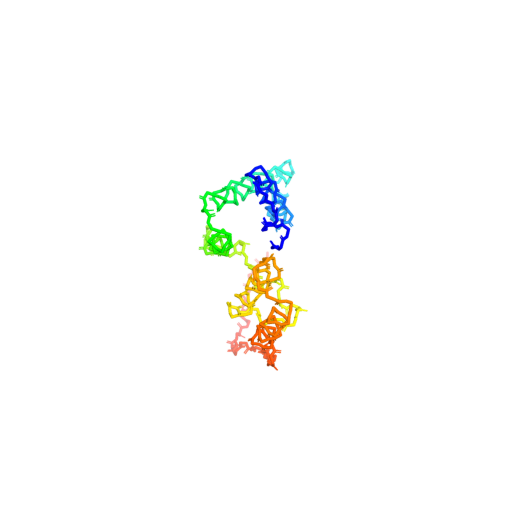.412 -4.880 2.806 1.00 90.19 88 TRP A C 1
ATOM 750 O O . TRP A 1 88 ? 5.716 -3.954 3.555 1.00 90.19 88 TRP A O 1
ATOM 760 N N . GLY A 1 89 ? 6.016 -6.070 2.868 1.00 88.12 89 GLY A N 1
ATOM 761 C CA . GLY A 1 89 ? 7.059 -6.410 3.840 1.00 88.12 89 GLY A CA 1
ATOM 762 C C . GLY A 1 89 ? 8.361 -5.643 3.632 1.00 88.12 89 GLY A C 1
ATOM 763 O O . GLY A 1 89 ? 9.115 -5.448 4.584 1.00 88.12 89 GLY A O 1
ATOM 764 N N . ILE A 1 90 ? 8.601 -5.126 2.423 1.00 88.75 90 ILE A N 1
ATOM 765 C CA . ILE A 1 90 ? 9.791 -4.322 2.109 1.00 88.75 90 ILE A CA 1
ATOM 766 C C . ILE A 1 90 ? 9.838 -3.053 2.972 1.00 88.75 90 ILE A C 1
ATOM 768 O O . ILE A 1 90 ? 10.905 -2.679 3.453 1.00 88.75 90 ILE A O 1
ATOM 772 N N . PHE A 1 91 ? 8.685 -2.434 3.255 1.00 85.56 91 PHE A N 1
ATOM 773 C CA . PHE A 1 91 ? 8.611 -1.246 4.116 1.00 85.56 91 PHE A CA 1
ATOM 774 C C . PHE A 1 91 ? 9.073 -1.505 5.555 1.00 85.56 91 PHE A C 1
ATOM 776 O O . PHE A 1 91 ? 9.439 -0.568 6.261 1.00 85.56 91 PHE A O 1
ATOM 783 N N . THR A 1 92 ? 9.021 -2.759 6.001 1.00 89.12 92 THR A N 1
ATOM 784 C CA . THR A 1 92 ? 9.307 -3.153 7.383 1.00 89.12 92 THR A CA 1
ATOM 785 C C . THR A 1 92 ? 10.691 -3.753 7.580 1.00 89.12 92 THR A C 1
ATOM 787 O O . THR A 1 92 ? 11.108 -3.883 8.720 1.00 89.12 92 THR A O 1
ATOM 790 N N . VAL A 1 93 ? 11.435 -4.050 6.505 1.00 87.31 93 VAL A N 1
ATOM 791 C CA . VAL A 1 93 ? 12.765 -4.691 6.588 1.00 87.31 93 VAL A CA 1
ATOM 792 C C . VAL A 1 93 ? 13.739 -3.909 7.470 1.00 87.31 93 VAL A C 1
ATOM 794 O O . VAL A 1 93 ? 14.463 -4.506 8.255 1.00 87.31 93 VAL A O 1
ATOM 797 N N . TYR A 1 94 ? 13.742 -2.580 7.357 1.00 85.12 94 TYR A N 1
ATOM 798 C CA . TYR A 1 94 ? 14.602 -1.700 8.157 1.00 85.12 94 TYR A CA 1
ATOM 799 C C . TYR A 1 94 ? 13.877 -1.098 9.371 1.00 85.12 94 TYR A C 1
ATOM 801 O O . TYR A 1 94 ? 14.360 -0.137 9.967 1.00 85.12 94 TYR A O 1
ATOM 809 N N . GLY A 1 95 ? 12.678 -1.593 9.687 1.00 86.69 95 GLY A N 1
ATOM 810 C CA . GLY A 1 95 ? 11.806 -1.042 10.720 1.00 86.69 95 GLY A CA 1
ATOM 811 C C . GLY A 1 95 ? 11.728 -1.906 11.979 1.00 86.69 95 GLY A C 1
ATOM 812 O O . GLY A 1 95 ? 12.474 -2.856 12.170 1.00 86.69 95 GLY A O 1
ATOM 813 N N . PHE A 1 96 ? 10.777 -1.558 12.850 1.00 88.31 96 PHE A N 1
ATOM 814 C CA . PHE A 1 96 ? 10.508 -2.282 14.101 1.00 88.31 96 PHE A CA 1
ATOM 815 C C . PHE A 1 96 ? 9.653 -3.543 13.920 1.00 88.31 96 PHE A C 1
ATOM 817 O O . PHE A 1 96 ? 9.621 -4.412 14.790 1.00 88.31 96 PHE A O 1
ATOM 824 N N . PHE A 1 97 ? 8.885 -3.604 12.833 1.00 91.31 97 PHE A N 1
ATOM 825 C CA . PHE A 1 97 ? 7.961 -4.699 12.566 1.00 91.31 97 PHE A CA 1
ATOM 826 C C . PHE A 1 97 ? 8.657 -5.800 11.780 1.00 91.31 97 PHE A C 1
ATOM 828 O O . PHE A 1 97 ? 9.446 -5.525 10.885 1.00 91.31 97 PHE A O 1
ATOM 835 N N . ASP A 1 98 ? 8.299 -7.044 12.076 1.00 89.25 98 ASP A N 1
ATOM 836 C CA . ASP A 1 98 ? 8.822 -8.205 11.361 1.00 89.25 98 ASP A CA 1
ATOM 837 C C . ASP A 1 98 ? 8.398 -8.157 9.871 1.00 89.25 98 ASP A C 1
ATOM 839 O O . ASP A 1 98 ? 7.199 -8.023 9.601 1.00 89.25 98 ASP A O 1
ATOM 843 N N . PRO A 1 99 ? 9.320 -8.308 8.893 1.00 89.25 99 PRO A N 1
ATOM 844 C CA . PRO A 1 99 ? 9.017 -8.280 7.456 1.00 89.25 99 PRO A CA 1
ATOM 845 C C . PRO A 1 99 ? 8.283 -9.533 6.942 1.00 89.25 99 PRO A C 1
ATOM 847 O O . PRO A 1 99 ? 8.336 -9.870 5.760 1.00 89.25 99 PRO A O 1
ATOM 850 N N . SER A 1 100 ? 7.592 -10.243 7.829 1.00 90.56 100 SER A N 1
ATOM 851 C CA . SER A 1 100 ? 6.690 -11.348 7.529 1.00 90.56 100 SER A CA 1
ATOM 852 C C . SER A 1 100 ? 5.233 -10.888 7.449 1.00 90.56 100 SER A C 1
ATOM 854 O O . SER A 1 100 ? 4.860 -9.796 7.881 1.00 90.56 100 SER A O 1
ATOM 856 N N . TYR A 1 101 ? 4.360 -11.776 6.966 1.00 90.62 101 TYR A N 1
ATOM 857 C CA . TYR A 1 101 ? 2.916 -11.529 6.942 1.00 90.62 101 TYR A CA 1
ATOM 858 C C . TYR A 1 101 ? 2.353 -11.137 8.312 1.00 90.62 101 TYR A C 1
ATOM 860 O O . TYR A 1 101 ? 1.449 -10.309 8.368 1.00 90.62 101 TYR A O 1
ATOM 868 N N . ARG A 1 102 ? 2.913 -11.656 9.418 1.00 92.12 102 ARG A N 1
ATOM 869 C CA . ARG A 1 102 ? 2.490 -11.285 10.777 1.00 92.12 102 ARG A CA 1
ATOM 870 C C . ARG A 1 102 ? 2.660 -9.785 11.023 1.00 92.12 102 ARG A C 1
ATOM 872 O O . ARG A 1 102 ? 1.693 -9.127 11.397 1.00 92.12 102 ARG A O 1
ATOM 879 N N . GLY A 1 103 ? 3.859 -9.246 10.794 1.00 92.44 103 GLY A N 1
ATOM 880 C CA . GLY A 1 103 ? 4.141 -7.828 11.032 1.00 92.44 103 GLY A CA 1
ATOM 881 C C . GLY A 1 103 ? 3.330 -6.915 10.113 1.00 92.44 103 GLY A C 1
ATOM 882 O O . GLY A 1 103 ? 2.749 -5.930 10.574 1.00 92.44 103 GLY A O 1
ATOM 883 N N . ILE A 1 104 ? 3.184 -7.291 8.840 1.00 93.19 104 ILE A N 1
ATOM 884 C CA . ILE A 1 104 ? 2.382 -6.530 7.871 1.00 93.19 104 ILE A CA 1
ATOM 885 C C . ILE A 1 104 ? 0.902 -6.499 8.284 1.00 93.19 104 ILE A C 1
ATOM 887 O O . ILE A 1 104 ? 0.291 -5.428 8.290 1.00 93.19 104 ILE A O 1
ATOM 891 N N . ILE A 1 105 ? 0.321 -7.640 8.675 1.00 94.19 105 ILE A N 1
ATOM 892 C CA . ILE A 1 105 ? -1.069 -7.709 9.153 1.00 94.19 105 ILE A CA 1
ATOM 893 C C . ILE A 1 105 ? -1.250 -6.813 10.384 1.00 94.19 105 ILE A C 1
ATOM 895 O O . ILE A 1 105 ? -2.210 -6.040 10.437 1.00 94.19 105 ILE A O 1
ATOM 899 N N . CYS A 1 106 ? -0.311 -6.841 11.337 1.00 94.44 106 CYS A N 1
ATOM 900 C CA . CYS A 1 106 ? -0.337 -5.949 12.497 1.00 94.44 106 CYS A CA 1
ATOM 901 C C . CYS A 1 106 ? -0.354 -4.469 12.083 1.00 94.44 106 CYS A C 1
ATOM 903 O O . CYS A 1 106 ? -1.161 -3.710 12.614 1.00 94.44 106 CYS A O 1
ATOM 905 N N . ILE A 1 107 ? 0.451 -4.051 11.101 1.00 93.88 107 ILE A N 1
ATOM 906 C CA . ILE A 1 107 ? 0.463 -2.662 10.602 1.00 93.88 107 ILE A CA 1
ATOM 907 C C . ILE A 1 107 ? -0.877 -2.268 9.973 1.00 93.88 107 ILE A C 1
ATOM 909 O O . ILE A 1 107 ? -1.381 -1.168 10.227 1.00 93.88 107 ILE A O 1
ATOM 913 N N . PHE A 1 108 ? -1.477 -3.148 9.168 1.00 94.50 108 PHE A N 1
ATOM 914 C CA . PHE A 1 108 ? -2.787 -2.896 8.561 1.00 94.50 108 PHE A CA 1
ATOM 915 C C . PHE A 1 108 ? -3.883 -2.764 9.625 1.00 94.50 108 PHE A C 1
ATOM 917 O O . PHE A 1 108 ? -4.693 -1.835 9.560 1.00 94.50 108 PHE A O 1
ATOM 924 N N . LEU A 1 109 ? -3.871 -3.634 10.638 1.00 94.56 109 LEU A N 1
ATOM 925 C CA . LEU A 1 109 ? -4.806 -3.572 11.761 1.00 94.56 109 LEU A CA 1
ATOM 926 C C . LEU A 1 109 ? -4.594 -2.320 12.616 1.00 94.56 109 LEU A C 1
ATOM 928 O O . LEU A 1 109 ? -5.568 -1.663 12.975 1.00 94.56 109 LEU A O 1
ATOM 932 N N . ILE A 1 110 ? -3.346 -1.933 12.892 1.00 94.38 110 ILE A N 1
ATOM 933 C CA . ILE A 1 110 ? -3.034 -0.681 13.594 1.00 94.38 110 ILE A CA 1
ATOM 934 C C . ILE A 1 110 ? -3.607 0.509 12.816 1.00 94.38 110 ILE A C 1
ATOM 936 O O . ILE A 1 110 ? -4.286 1.354 13.401 1.00 94.38 110 ILE A O 1
ATOM 940 N N . ALA A 1 111 ? -3.405 0.561 11.496 1.00 93.50 111 ALA A N 1
ATOM 941 C CA . ALA A 1 111 ? -3.966 1.623 10.663 1.00 93.50 111 ALA A CA 1
ATOM 942 C C . ALA A 1 111 ? -5.506 1.656 10.708 1.00 93.50 111 ALA A C 1
ATOM 944 O O . ALA A 1 111 ? -6.082 2.744 10.779 1.00 93.50 111 ALA A O 1
ATOM 945 N N . TYR A 1 112 ? -6.158 0.488 10.705 1.00 93.88 112 TYR A N 1
ATOM 946 C CA . TYR A 1 112 ? -7.610 0.357 10.841 1.00 93.88 112 TYR A CA 1
ATOM 947 C C . TYR A 1 112 ? -8.113 0.856 12.202 1.00 93.88 112 TYR A C 1
ATOM 949 O O . TYR A 1 112 ? -8.941 1.761 12.256 1.00 93.88 112 TYR A O 1
ATOM 957 N N . PHE A 1 113 ? -7.569 0.353 13.313 1.00 93.69 113 PHE A N 1
ATOM 958 C CA . PHE A 1 113 ? -8.021 0.735 14.657 1.00 93.69 113 PHE A CA 1
ATOM 959 C C . PHE A 1 113 ? -7.724 2.198 15.005 1.00 93.69 113 PHE A C 1
ATOM 961 O O . PHE A 1 113 ? -8.487 2.824 15.744 1.00 93.69 113 PHE A O 1
ATOM 968 N N . ILE A 1 114 ? -6.646 2.775 14.462 1.00 92.25 114 ILE A N 1
ATOM 969 C CA . ILE A 1 114 ? -6.390 4.216 14.578 1.00 92.25 114 ILE A CA 1
ATOM 970 C C . ILE A 1 114 ? -7.503 5.009 13.883 1.00 92.25 114 ILE A C 1
ATOM 972 O O . ILE A 1 114 ? -8.021 5.964 14.473 1.00 92.25 114 ILE A O 1
ATOM 976 N N . TYR A 1 115 ? -7.869 4.606 12.662 1.00 91.31 115 TYR A N 1
ATOM 977 C CA . TYR A 1 115 ? -8.911 5.244 11.858 1.00 91.31 115 TYR A CA 1
ATOM 978 C C . TYR A 1 115 ? -10.305 5.115 12.484 1.00 91.31 115 TYR A C 1
ATOM 980 O O . TYR A 1 115 ? -11.052 6.094 12.481 1.00 91.31 115 TYR A O 1
ATOM 988 N N . GLU A 1 116 ? -10.636 3.956 13.053 1.00 88.06 116 GLU A N 1
ATOM 989 C CA . GLU A 1 116 ? -11.992 3.674 13.520 1.00 88.06 116 GLU A CA 1
ATOM 990 C C . GLU A 1 116 ? -12.477 4.613 14.626 1.00 88.06 116 GLU A C 1
ATOM 992 O O . GLU A 1 116 ? -11.781 4.880 15.607 1.00 88.06 116 GLU A O 1
ATOM 997 N N . GLY A 1 117 ? -13.700 5.120 14.478 1.00 85.31 117 GLY A N 1
ATOM 998 C CA . GLY A 1 117 ? -14.261 6.150 15.360 1.00 85.31 117 GLY A CA 1
ATOM 999 C C . GLY A 1 117 ? -15.052 5.617 16.556 1.00 85.31 117 GLY A C 1
ATOM 1000 O O . GLY A 1 117 ? -15.290 6.364 17.500 1.00 85.31 117 GLY A O 1
ATOM 1001 N N . TYR A 1 118 ? -15.464 4.347 16.532 1.00 87.88 118 TYR A N 1
ATOM 1002 C CA . TYR A 1 118 ? -16.439 3.798 17.485 1.00 87.88 118 TYR A CA 1
ATOM 1003 C C . TYR A 1 118 ? -15.834 3.278 18.801 1.00 87.88 118 TYR A C 1
ATOM 1005 O O . TYR A 1 118 ? -16.561 3.036 19.761 1.00 87.88 118 TYR A O 1
ATOM 1013 N N . ILE A 1 119 ? -14.512 3.090 18.868 1.00 89.62 119 ILE A N 1
ATOM 1014 C CA . ILE A 1 119 ? -13.816 2.563 20.053 1.00 89.62 119 ILE A CA 1
ATOM 1015 C C . ILE A 1 119 ? -13.373 3.718 20.953 1.00 89.62 119 ILE A C 1
ATOM 1017 O O . ILE A 1 119 ? -12.812 4.708 20.475 1.00 89.62 119 ILE A O 1
ATOM 1021 N N . SER A 1 120 ? -13.557 3.571 22.270 1.00 91.69 120 SER A N 1
ATOM 1022 C CA . SER A 1 120 ? -13.069 4.558 23.237 1.00 91.69 120 SER A CA 1
ATOM 1023 C C . SER A 1 120 ? -11.544 4.722 23.153 1.00 91.69 120 SER A C 1
ATOM 1025 O O . SER A 1 120 ? -10.802 3.787 22.834 1.00 91.69 120 SER A O 1
ATOM 1027 N N . ARG A 1 121 ? -11.050 5.925 23.470 1.00 90.94 121 ARG A N 1
ATOM 1028 C CA . ARG A 1 121 ? -9.625 6.269 23.337 1.00 90.94 121 ARG A CA 1
ATOM 1029 C C . ARG A 1 121 ? -8.705 5.307 24.100 1.00 90.94 121 ARG A C 1
ATOM 1031 O O . ARG A 1 121 ? -7.653 4.952 23.578 1.00 90.94 121 ARG A O 1
ATOM 1038 N N . TYR A 1 122 ? -9.102 4.872 25.295 1.00 92.31 122 TYR A N 1
ATOM 1039 C CA . TYR A 1 122 ? -8.293 3.991 26.143 1.00 92.31 122 TYR A CA 1
ATOM 1040 C C . TYR A 1 122 ? -8.197 2.570 25.580 1.00 92.31 122 TYR A C 1
ATOM 1042 O O . TYR A 1 122 ? -7.093 2.042 25.451 1.00 92.31 122 TYR A O 1
ATOM 1050 N N . TYR A 1 123 ? -9.322 1.981 25.156 1.00 92.69 123 TYR A N 1
ATOM 1051 C CA . TYR A 1 123 ? -9.315 0.657 24.524 1.00 92.69 123 TYR A CA 1
ATOM 1052 C C . TYR A 1 123 ? -8.556 0.674 23.197 1.00 92.69 123 TYR A C 1
ATOM 1054 O O . TYR A 1 123 ? -7.801 -0.250 22.913 1.00 92.69 123 TYR A O 1
ATOM 1062 N N . LYS A 1 124 ? -8.681 1.753 22.414 1.00 92.75 124 LYS A N 1
ATOM 1063 C CA . LYS A 1 124 ? -7.921 1.926 21.171 1.00 92.75 124 LYS A CA 1
ATOM 1064 C C . LYS A 1 124 ? -6.411 1.908 21.422 1.00 92.75 124 LYS A C 1
ATOM 1066 O O . LYS A 1 124 ? -5.693 1.206 20.718 1.00 92.75 124 LYS A O 1
ATOM 1071 N N . ILE A 1 125 ? -5.935 2.649 22.425 1.00 93.12 125 ILE A N 1
ATOM 1072 C CA . ILE A 1 125 ? -4.511 2.666 22.789 1.00 93.12 125 ILE A CA 1
ATOM 1073 C C . ILE A 1 125 ? -4.054 1.269 23.223 1.00 93.12 125 ILE A C 1
ATOM 1075 O O . ILE A 1 125 ? -3.025 0.802 22.744 1.00 93.12 125 ILE A O 1
ATOM 1079 N N . ALA A 1 126 ? -4.835 0.578 24.059 1.00 95.00 126 ALA A N 1
ATOM 1080 C CA . ALA A 1 126 ? -4.512 -0.781 24.492 1.00 95.00 126 ALA A CA 1
ATOM 1081 C C . ALA A 1 126 ? -4.408 -1.760 23.307 1.00 95.00 126 ALA A C 1
ATOM 1083 O O . ALA A 1 126 ? -3.420 -2.480 23.196 1.00 95.00 126 ALA A O 1
ATOM 1084 N N . ILE A 1 127 ? -5.374 -1.739 22.381 1.00 94.62 127 ILE A N 1
ATOM 1085 C CA . ILE A 1 127 ? -5.368 -2.588 21.177 1.00 94.62 127 ILE A CA 1
ATOM 1086 C C . ILE A 1 127 ? -4.144 -2.290 20.305 1.00 94.62 127 ILE A C 1
ATOM 1088 O O . ILE A 1 127 ? -3.455 -3.214 19.877 1.00 94.62 127 ILE A O 1
ATOM 1092 N N . VAL A 1 128 ? -3.845 -1.012 20.055 1.00 94.75 128 VAL A N 1
ATOM 1093 C CA . VAL A 1 128 ? -2.686 -0.617 19.239 1.00 94.75 128 VAL A CA 1
ATOM 1094 C C . VAL A 1 128 ? -1.375 -1.060 19.889 1.00 94.75 128 VAL A C 1
ATOM 1096 O O . VAL A 1 128 ? -0.502 -1.554 19.181 1.00 94.75 128 VAL A O 1
ATOM 1099 N N . LEU A 1 129 ? -1.242 -0.948 21.214 1.00 95.25 129 LEU A N 1
ATOM 1100 C CA . LEU A 1 129 ? -0.061 -1.429 21.938 1.00 95.25 129 LEU A CA 1
ATOM 1101 C C . LEU A 1 129 ? 0.091 -2.948 21.832 1.00 95.25 129 LEU A C 1
ATOM 1103 O O . LEU A 1 129 ? 1.178 -3.428 21.518 1.00 95.25 129 LEU A O 1
ATOM 1107 N N . ILE A 1 130 ? -0.994 -3.703 22.022 1.00 95.88 130 ILE A N 1
ATOM 1108 C CA . ILE A 1 130 ? -0.984 -5.166 21.877 1.00 95.88 130 ILE A CA 1
ATOM 1109 C C . ILE A 1 130 ? -0.544 -5.561 20.460 1.00 95.88 130 ILE A C 1
ATOM 1111 O O . ILE A 1 130 ? 0.324 -6.418 20.296 1.00 95.88 130 ILE A O 1
ATOM 1115 N N . LEU A 1 131 ? -1.095 -4.909 19.432 1.00 95.38 131 LEU A N 1
ATOM 1116 C CA . LEU A 1 131 ? -0.728 -5.168 18.038 1.00 95.38 131 LEU A CA 1
ATOM 1117 C C . LEU A 1 131 ? 0.718 -4.771 17.729 1.00 95.38 131 LEU A C 1
ATOM 1119 O O . LEU A 1 131 ? 1.381 -5.467 16.961 1.00 95.38 131 LEU A O 1
ATOM 1123 N N . PHE A 1 132 ? 1.210 -3.681 18.321 1.00 94.44 132 PHE A N 1
ATOM 1124 C CA . PHE A 1 132 ? 2.593 -3.242 18.166 1.00 94.44 132 PHE A CA 1
ATOM 1125 C C . PHE A 1 132 ? 3.562 -4.298 18.701 1.00 94.44 132 PHE A C 1
ATOM 1127 O O . PHE A 1 132 ? 4.425 -4.754 17.957 1.00 94.44 132 PHE A O 1
ATOM 1134 N N . PHE A 1 133 ? 3.373 -4.759 19.942 1.00 94.12 133 PHE A N 1
ATOM 1135 C CA . PHE A 1 133 ? 4.223 -5.802 20.524 1.00 94.12 133 PHE A CA 1
ATOM 1136 C C . PHE A 1 133 ? 4.088 -7.142 19.791 1.00 94.12 133 PHE A C 1
ATOM 1138 O O . PHE A 1 133 ? 5.085 -7.804 19.536 1.00 94.12 133 PHE A O 1
ATOM 1145 N N . SER A 1 134 ? 2.882 -7.522 19.359 1.00 93.06 134 SER A N 1
ATOM 1146 C CA . SER A 1 134 ? 2.693 -8.751 18.575 1.00 93.06 134 SER A CA 1
ATOM 1147 C C . SER A 1 134 ? 3.380 -8.711 17.203 1.00 93.06 134 SER A C 1
ATOM 1149 O O . SER A 1 134 ? 3.771 -9.757 16.678 1.00 93.06 134 SER A O 1
ATOM 1151 N N . GLY A 1 135 ? 3.465 -7.532 16.585 1.00 90.69 135 GLY A N 1
ATOM 1152 C CA . GLY A 1 135 ? 4.097 -7.336 15.282 1.00 90.69 135 GLY A CA 1
ATOM 1153 C C . GLY A 1 135 ? 5.603 -7.080 15.356 1.00 90.69 135 GLY A C 1
ATOM 1154 O O . GLY A 1 135 ? 6.268 -7.134 14.320 1.00 90.69 135 GLY A O 1
ATOM 1155 N N . PHE A 1 136 ? 6.129 -6.808 16.552 1.00 91.81 136 PHE A N 1
ATOM 1156 C CA . PHE A 1 136 ? 7.519 -6.431 16.774 1.00 91.81 136 PHE A CA 1
ATOM 1157 C C . PHE A 1 136 ? 8.485 -7.560 16.398 1.00 91.81 136 PHE A C 1
ATOM 1159 O O . PHE A 1 136 ? 8.231 -8.747 16.647 1.00 91.81 136 PHE A O 1
ATOM 1166 N N . GLN A 1 137 ? 9.607 -7.187 15.789 1.00 89.25 137 GLN A N 1
ATOM 1167 C CA . GLN A 1 137 ? 10.678 -8.117 15.470 1.00 89.25 137 GLN A CA 1
ATOM 1168 C C . GLN A 1 137 ? 11.607 -8.283 16.678 1.00 89.25 137 GLN A C 1
ATOM 1170 O O . GLN A 1 137 ? 12.474 -7.456 16.932 1.00 89.25 137 GLN A O 1
ATOM 1175 N N . TYR A 1 138 ? 11.432 -9.372 17.425 1.00 85.75 138 TYR A N 1
ATOM 1176 C CA . TYR A 1 138 ? 12.270 -9.668 18.596 1.00 85.75 138 TYR A CA 1
ATOM 1177 C C . TYR A 1 138 ? 13.609 -10.318 18.245 1.00 85.75 138 TYR A C 1
ATOM 1179 O O . TYR A 1 138 ? 14.582 -10.148 18.970 1.00 85.75 138 TYR A O 1
ATOM 1187 N N . ASN A 1 139 ? 13.648 -11.065 17.141 1.00 84.31 139 ASN A N 1
ATOM 1188 C CA . ASN A 1 139 ? 14.823 -11.816 16.724 1.00 84.31 139 ASN A CA 1
ATOM 1189 C C . ASN A 1 139 ? 15.316 -11.304 15.372 1.00 84.31 139 ASN A C 1
ATOM 1191 O O . ASN A 1 139 ? 14.559 -11.241 14.396 1.00 84.31 139 ASN A O 1
ATOM 1195 N N . GLU A 1 140 ? 16.604 -10.997 15.292 1.00 77.56 140 GLU A N 1
ATOM 1196 C CA . GLU A 1 140 ? 17.265 -10.767 14.015 1.00 77.56 140 GLU A CA 1
ATOM 1197 C C . GLU A 1 140 ? 17.530 -12.108 13.330 1.00 77.56 140 GLU A C 1
ATOM 1199 O O . GLU A 1 140 ? 18.075 -13.043 13.922 1.00 77.56 140 GLU A O 1
ATOM 1204 N N . LYS A 1 141 ? 17.119 -12.225 12.064 1.00 73.88 141 LYS A N 1
ATOM 1205 C CA . LYS A 1 141 ? 17.474 -13.391 11.258 1.00 73.88 141 LYS A CA 1
ATOM 1206 C C . LYS A 1 141 ? 18.942 -13.263 10.873 1.00 73.88 141 LYS A C 1
ATOM 1208 O O . LYS A 1 141 ? 19.307 -12.343 10.149 1.00 73.88 141 LYS A O 1
ATOM 1213 N N . GLN A 1 142 ? 19.769 -14.193 11.339 1.00 75.94 142 GLN A N 1
ATOM 1214 C CA . GLN A 1 142 ? 21.159 -14.268 10.902 1.00 75.94 142 GLN A CA 1
ATOM 1215 C C . GLN A 1 142 ? 21.216 -14.604 9.410 1.00 75.94 142 GLN A C 1
ATOM 1217 O O . GLN A 1 142 ? 20.474 -15.464 8.925 1.00 75.94 142 GLN A O 1
ATOM 1222 N N . ALA A 1 143 ? 22.099 -13.919 8.684 1.00 76.31 143 ALA A N 1
ATOM 1223 C CA . ALA A 1 143 ? 22.353 -14.217 7.285 1.00 76.31 143 ALA A CA 1
ATOM 1224 C C . ALA A 1 143 ? 22.888 -15.650 7.168 1.00 76.31 143 ALA A C 1
ATOM 1226 O O . ALA A 1 143 ? 23.937 -15.983 7.716 1.00 76.31 143 ALA A O 1
ATOM 1227 N N . GLN A 1 144 ? 22.154 -16.506 6.460 1.00 75.81 144 GLN A N 1
ATOM 1228 C CA . GLN A 1 144 ? 22.623 -17.848 6.147 1.00 75.81 144 GLN A CA 1
ATOM 1229 C C . GLN A 1 144 ? 23.627 -17.747 5.004 1.00 75.81 144 GLN A C 1
ATOM 1231 O O . GLN A 1 144 ? 23.279 -17.355 3.889 1.00 75.81 144 GLN A O 1
ATOM 1236 N N . THR A 1 145 ? 24.877 -18.108 5.266 1.00 81.38 145 THR A N 1
ATOM 1237 C CA . THR A 1 145 ? 25.831 -18.353 4.191 1.00 81.38 145 THR A CA 1
ATOM 1238 C C . THR A 1 145 ? 25.458 -19.679 3.538 1.00 81.38 145 THR A C 1
ATOM 1240 O O . THR A 1 145 ? 25.372 -20.715 4.198 1.00 81.38 145 THR A O 1
ATOM 1243 N N . LEU A 1 146 ? 25.177 -19.662 2.232 1.00 78.94 146 LEU A N 1
ATOM 1244 C CA . LEU A 1 146 ? 25.024 -20.917 1.506 1.00 78.94 146 LEU A CA 1
ATOM 1245 C C . LEU A 1 146 ? 26.357 -21.666 1.570 1.00 78.94 146 LEU A C 1
ATOM 1247 O O . LEU A 1 146 ? 27.407 -21.104 1.254 1.00 78.94 146 LEU A O 1
ATOM 1251 N N . ASN A 1 147 ? 26.307 -22.943 1.944 1.00 75.56 147 ASN A N 1
ATOM 1252 C CA . ASN A 1 147 ? 27.463 -23.831 1.910 1.00 75.56 147 ASN A CA 1
ATOM 1253 C C . ASN A 1 147 ? 27.749 -24.234 0.451 1.00 75.56 147 ASN A C 1
ATOM 1255 O O . ASN A 1 147 ? 27.490 -25.361 0.031 1.00 75.56 147 ASN A O 1
ATOM 1259 N N . LEU A 1 148 ? 28.169 -23.265 -0.366 1.00 75.44 148 LEU A N 1
ATOM 1260 C CA . LEU A 1 148 ? 28.481 -23.486 -1.772 1.00 75.44 148 LEU A CA 1
ATOM 1261 C C . LEU A 1 148 ? 29.912 -24.004 -1.874 1.00 75.44 148 LEU A C 1
ATOM 1263 O O . LEU A 1 148 ? 30.873 -23.246 -1.765 1.00 75.44 148 LEU A O 1
ATOM 1267 N N . ASN A 1 149 ? 30.048 -25.297 -2.142 1.00 74.94 149 ASN A N 1
ATOM 1268 C CA . ASN A 1 149 ? 31.316 -25.893 -2.536 1.00 74.94 149 ASN A CA 1
ATOM 1269 C C . ASN A 1 149 ? 31.479 -25.708 -4.056 1.00 74.94 149 ASN A C 1
ATOM 1271 O O . ASN A 1 149 ? 31.269 -26.636 -4.836 1.00 74.94 149 ASN A O 1
ATOM 1275 N N . TYR A 1 150 ? 31.735 -24.474 -4.499 1.00 72.00 150 TYR A N 1
ATOM 1276 C CA . TYR A 1 150 ? 31.941 -24.173 -5.916 1.00 72.00 150 TYR A CA 1
ATOM 1277 C C . TYR A 1 150 ? 33.435 -24.181 -6.244 1.00 72.00 150 TYR A C 1
ATOM 1279 O O . TYR A 1 150 ? 34.250 -23.542 -5.585 1.00 72.00 150 TYR A O 1
ATOM 1287 N N . LYS A 1 151 ? 33.797 -24.919 -7.293 1.00 77.25 151 LYS A N 1
ATOM 1288 C CA . LYS A 1 151 ? 35.140 -24.926 -7.870 1.00 77.25 151 LYS A CA 1
ATOM 1289 C C . LYS A 1 151 ? 35.125 -24.014 -9.090 1.00 77.25 151 LYS A C 1
ATOM 1291 O O . LYS A 1 151 ? 34.304 -24.209 -9.982 1.00 77.25 151 LYS A O 1
ATOM 1296 N N . LEU A 1 152 ? 36.032 -23.042 -9.148 1.00 72.81 152 LEU A N 1
ATOM 1297 C CA . LEU A 1 152 ? 36.266 -22.267 -10.365 1.00 72.81 152 LEU A CA 1
ATOM 1298 C C . LEU A 1 152 ? 36.869 -23.208 -11.415 1.00 72.81 152 LEU A C 1
ATOM 1300 O O . LEU A 1 152 ? 38.038 -23.583 -11.332 1.00 72.81 152 LEU A O 1
ATOM 1304 N N . ILE A 1 153 ? 36.052 -23.646 -12.372 1.00 78.56 153 ILE A N 1
ATOM 1305 C CA . ILE A 1 153 ? 36.532 -24.386 -13.537 1.00 78.56 153 ILE A CA 1
ATOM 1306 C C . ILE A 1 153 ? 36.948 -23.336 -14.556 1.00 78.56 153 ILE A C 1
ATOM 1308 O O . ILE A 1 153 ? 36.108 -22.696 -15.182 1.00 78.56 153 ILE A O 1
ATOM 1312 N N . ASN A 1 154 ? 38.254 -23.122 -14.673 1.00 77.00 154 ASN A N 1
ATOM 1313 C CA . ASN A 1 154 ? 38.795 -22.216 -15.669 1.00 77.00 154 ASN A CA 1
ATOM 1314 C C . ASN A 1 154 ? 38.765 -22.928 -17.028 1.00 77.00 154 ASN A C 1
ATOM 1316 O O . ASN A 1 154 ? 39.433 -23.948 -17.208 1.00 77.00 154 ASN A O 1
ATOM 1320 N N . THR A 1 155 ? 37.968 -22.437 -17.974 1.00 76.25 155 THR A N 1
ATOM 1321 C CA . THR A 1 155 ? 38.006 -22.912 -19.359 1.00 76.25 155 THR A CA 1
ATOM 1322 C C . THR A 1 155 ? 39.066 -22.113 -20.106 1.00 76.25 155 THR A C 1
ATOM 1324 O O . THR A 1 155 ? 38.870 -20.927 -20.358 1.00 76.25 155 THR A O 1
ATOM 1327 N N . ASN A 1 156 ? 40.188 -22.748 -20.455 1.00 74.88 156 ASN A N 1
ATOM 1328 C CA . ASN A 1 156 ? 41.180 -22.159 -21.358 1.00 74.88 156 ASN A CA 1
ATOM 1329 C C . ASN A 1 156 ? 40.573 -22.045 -22.760 1.00 74.88 156 ASN A C 1
ATOM 1331 O O . ASN A 1 156 ? 40.623 -22.988 -23.546 1.00 74.88 156 ASN A O 1
ATOM 1335 N N . ILE A 1 157 ? 39.976 -20.894 -23.053 1.00 74.38 157 ILE A N 1
ATOM 1336 C CA . ILE A 1 157 ? 39.527 -20.526 -24.392 1.00 74.38 157 ILE A CA 1
ATOM 1337 C C . ILE A 1 157 ? 40.601 -19.594 -24.958 1.00 74.38 157 ILE A C 1
ATOM 1339 O O . ILE A 1 157 ? 40.898 -18.565 -24.354 1.00 74.38 157 ILE A O 1
ATOM 1343 N N . SER A 1 158 ? 41.220 -19.968 -26.079 1.00 73.25 158 SER A N 1
ATOM 1344 C CA . SER A 1 158 ? 42.134 -19.087 -26.814 1.00 73.25 158 SER A CA 1
ATOM 1345 C C . SER A 1 158 ? 41.350 -17.894 -27.370 1.00 73.25 158 SER A C 1
ATOM 134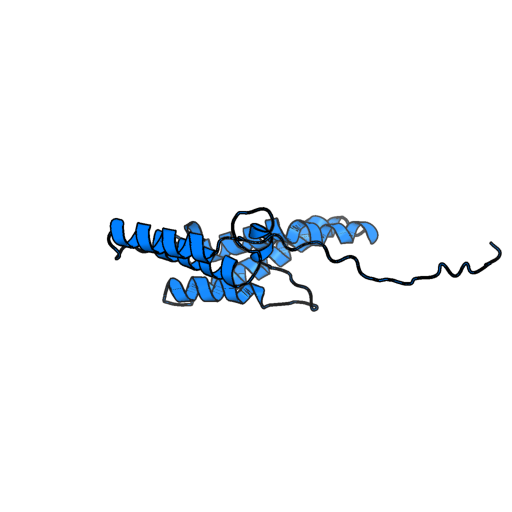7 O O . SER A 1 158 ? 40.377 -18.114 -28.093 1.00 73.25 158 SER A O 1
ATOM 1349 N N . GLN A 1 159 ? 41.750 -16.671 -27.002 1.00 56.69 159 GLN A N 1
ATOM 1350 C CA . GLN A 1 159 ? 41.215 -15.421 -27.561 1.00 56.69 159 GLN A CA 1
ATOM 1351 C C . GLN A 1 159 ? 41.659 -15.204 -29.006 1.00 56.69 159 GLN A C 1
ATOM 1353 O O . GLN A 1 159 ? 42.806 -15.589 -29.328 1.00 56.69 159 GLN A O 1
#

InterPro domains:
  IPR059109 Apolipoprotein N-acyltransferase, integral membrane domain, campylobacterales [PF26365] (2-134)

pLDDT: mean 89.3, std 6.5, range [56.69, 96.75]

Secondary structure (DSSP, 8-state):
-HHHHH--SHHHHHHHHHHHHHHHHGGGGGGGGGGT-TTHHHHHHHHHHHHHHHHHHHHHTSSSHHHHHHHHHHGGG--GGG---S-GGGGGTTSSB-SSHHHHHHHHHHHHHHH-SSS-HHHHHHHHHHHHHHHB--SPPPP----------------

Sequence (159 aa):
LVLLLKSKNSKQYFWIGFFVGILWFWWIGLSSIYFNLNYLVPIIPIIIGFIYGLLFRLCYLLKFDFLRLCGIFCISFIHPLGFDWLNWGIFTVYGFFDPSYRGIICIFLIAYFIYEGYISRYYKIAIVLILFFSGFQYNEKQAQTLNLNYKLINTNISQ